Protein AF-A0A016SAE8-F1 (afdb_monomer)

Secondary structure (DSSP, 8-state):
--HHHHHHHHHHHHHHHHHHHHHHHHHHHHHHHHHHHHTTTT--TTTTTT------HHHHHHHHHHHHHHSTHHHHHHHHHHHHHHTT--

Solvent-accessible surface area (backbone atoms only — not comparable to full-atom values): 5131 Å² total; per-residue (Å²): 136,59,74,68,62,59,52,54,51,49,55,52,52,51,52,56,34,50,49,50,35,50,53,37,47,53,50,30,52,50,42,35,53,45,56,58,47,64,77,36,73,89,59,51,75,32,74,80,65,77,46,81,80,85,72,52,67,70,57,52,54,50,37,48,58,55,26,48,68,79,35,70,42,70,55,40,47,52,53,35,53,52,49,37,49,76,70,70,52,130

Sequence (90 aa):
MTNGDSETVVIYVDLVKAKQVVHAGASVARCVKNCFIEKNKDGYCFDKKGCEPNIADRNAKLAIRQCSRQVNWKKEIGDLCTCSSQAGVQ

Nearest PDB structures (foldseek):
  8iyj-assembly1_V9  TM=5.017E-01  e=8.437E+00  Mus musculus

Organism: NCBI:txid53326

Radius of gyration: 19.2 Å; Cα contacts (8 Å, |Δi|>4): 42; chains: 1; bounding box: 40×22×57 Å

Mean predicted aligned error: 11.59 Å

Foldseek 3Di:
DDPVVLVVVLVVVLVVLVVLLVVLVVQLVVQLVVVVCVVAVVHDPCVVVVHDDPQPPVNSVVSSVVSNVVGPNVVSVVVSVVSCVVSVHD

Structure (mmCIF, N/CA/C/O backbone):
data_AF-A0A016SAE8-F1
#
_entry.id   AF-A0A016SAE8-F1
#
loop_
_atom_site.group_PDB
_atom_site.id
_atom_site.type_symbol
_atom_site.label_atom_id
_atom_site.label_alt_id
_atom_site.label_comp_id
_atom_site.label_asym_id
_atom_site.label_entity_id
_atom_site.label_seq_id
_atom_site.pdbx_PDB_ins_code
_atom_site.Cartn_x
_atom_site.Cartn_y
_atom_site.Cartn_z
_atom_site.occupancy
_atom_site.B_iso_or_equiv
_atom_site.auth_seq_id
_atom_site.auth_comp_id
_atom_site.auth_asym_id
_atom_site.auth_atom_id
_atom_site.pdbx_PDB_model_num
ATOM 1 N N . MET A 1 1 ? 22.559 -7.817 -32.131 1.00 46.41 1 MET A N 1
ATOM 2 C CA . MET A 1 1 ? 21.601 -7.577 -31.035 1.00 46.41 1 MET A CA 1
ATOM 3 C C . MET A 1 1 ? 20.238 -7.941 -31.576 1.00 46.41 1 MET A C 1
ATOM 5 O O . MET A 1 1 ? 19.737 -7.247 -32.451 1.00 46.41 1 MET A O 1
ATOM 9 N N . THR A 1 2 ? 19.749 -9.120 -31.210 1.00 44.78 2 THR A N 1
ATOM 10 C CA . THR A 1 2 ? 18.475 -9.656 -31.700 1.00 44.78 2 THR A CA 1
ATOM 11 C C . THR A 1 2 ? 17.326 -9.082 -30.876 1.00 44.78 2 THR A C 1
ATOM 13 O O . THR A 1 2 ? 17.497 -8.840 -29.686 1.00 44.78 2 THR A O 1
ATOM 16 N N . ASN A 1 3 ? 16.151 -8.878 -31.484 1.00 53.44 3 ASN A N 1
ATOM 17 C CA . ASN A 1 3 ? 14.960 -8.337 -30.806 1.00 53.44 3 ASN A CA 1
ATOM 18 C C . ASN A 1 3 ? 14.607 -9.068 -29.487 1.00 53.44 3 ASN A C 1
ATOM 20 O O . ASN A 1 3 ? 14.098 -8.433 -28.569 1.00 53.44 3 ASN A O 1
ATOM 24 N N . GLY A 1 4 ? 14.957 -10.355 -29.348 1.00 55.81 4 GLY A N 1
ATOM 25 C CA . GLY A 1 4 ? 14.726 -11.146 -28.129 1.00 55.81 4 GLY A CA 1
ATOM 26 C C . GLY A 1 4 ? 15.580 -10.760 -26.909 1.00 55.81 4 GLY A C 1
ATOM 27 O O . GLY A 1 4 ? 15.156 -10.987 -25.775 1.00 55.81 4 GLY A O 1
ATOM 28 N N . ASP A 1 5 ? 16.738 -10.119 -27.103 1.00 55.47 5 ASP A N 1
ATOM 29 C CA . ASP A 1 5 ? 17.571 -9.633 -25.991 1.00 55.47 5 ASP A CA 1
ATOM 30 C C . ASP A 1 5 ? 16.959 -8.372 -25.360 1.00 55.47 5 ASP A C 1
ATOM 32 O O . ASP A 1 5 ? 16.999 -8.190 -24.145 1.00 55.47 5 ASP A O 1
ATOM 36 N N . SER A 1 6 ? 16.346 -7.514 -26.184 1.00 57.19 6 SER A N 1
ATOM 37 C CA . SER A 1 6 ? 15.711 -6.275 -25.721 1.00 57.19 6 SER A CA 1
ATOM 38 C C . SER A 1 6 ? 14.404 -6.560 -24.979 1.00 57.19 6 SER A C 1
ATOM 40 O O . SER A 1 6 ? 14.144 -5.956 -23.944 1.00 57.19 6 SER A O 1
ATOM 42 N N . GLU A 1 7 ? 13.610 -7.517 -25.462 1.00 59.62 7 GLU A N 1
ATOM 43 C CA . GLU A 1 7 ? 12.333 -7.906 -24.850 1.00 59.62 7 GLU A CA 1
ATOM 44 C C . GLU A 1 7 ? 12.536 -8.570 -23.476 1.00 59.62 7 GLU A C 1
ATOM 46 O O . GLU A 1 7 ? 11.845 -8.256 -22.506 1.00 59.62 7 GLU A O 1
ATOM 51 N N . THR A 1 8 ? 13.564 -9.416 -23.350 1.00 63.03 8 THR A N 1
ATOM 52 C CA . THR A 1 8 ? 13.917 -10.071 -22.080 1.00 63.03 8 THR A CA 1
ATOM 53 C C . THR A 1 8 ? 14.377 -9.061 -21.023 1.00 63.03 8 THR A C 1
ATOM 55 O O . THR A 1 8 ? 14.003 -9.173 -19.854 1.00 63.03 8 THR A O 1
ATOM 58 N N . VAL A 1 9 ? 15.155 -8.047 -21.419 1.00 61.53 9 VAL A N 1
ATOM 59 C CA . VAL A 1 9 ? 15.592 -6.969 -20.516 1.00 61.53 9 VAL A CA 1
ATOM 60 C C . VAL A 1 9 ? 14.402 -6.121 -20.057 1.00 61.53 9 VAL A C 1
ATOM 62 O O . VAL A 1 9 ? 14.315 -5.810 -18.871 1.00 61.53 9 VAL A O 1
ATOM 65 N N . VAL A 1 10 ? 13.454 -5.812 -20.948 1.00 64.81 10 VAL A N 1
ATOM 66 C CA . VAL A 1 10 ? 12.223 -5.071 -20.615 1.00 64.81 10 VAL A CA 1
ATOM 67 C C . VAL A 1 10 ? 11.393 -5.809 -19.560 1.00 64.81 10 VAL A C 1
ATOM 69 O O . VAL A 1 10 ? 11.101 -5.244 -18.506 1.00 64.81 10 VAL A O 1
ATOM 72 N N . ILE A 1 11 ? 11.114 -7.100 -19.775 1.00 70.88 11 ILE A N 1
ATOM 73 C CA . ILE A 1 11 ? 10.354 -7.933 -18.826 1.00 70.88 11 ILE A CA 1
ATOM 74 C C . ILE A 1 11 ? 11.034 -7.962 -17.450 1.00 70.88 11 ILE A C 1
ATOM 76 O O . ILE A 1 11 ? 10.376 -7.869 -16.410 1.00 70.88 11 ILE A O 1
ATOM 80 N N . TYR A 1 12 ? 12.363 -8.077 -17.423 1.00 65.56 12 TYR A N 1
ATOM 81 C CA . TYR A 1 12 ? 13.117 -8.141 -16.175 1.00 65.56 12 TYR A CA 1
ATOM 82 C C . TYR A 1 12 ? 13.073 -6.814 -15.401 1.00 65.56 12 TYR A C 1
ATOM 84 O O . TYR A 1 12 ? 12.918 -6.817 -14.177 1.00 65.56 12 TYR A O 1
ATOM 92 N N . VAL A 1 13 ? 13.171 -5.676 -16.096 1.00 66.19 13 VAL A N 1
ATOM 93 C CA . VAL A 1 13 ? 13.091 -4.347 -15.471 1.00 66.19 13 VAL A CA 1
ATOM 94 C C . VAL A 1 13 ? 11.682 -4.079 -14.924 1.00 66.19 13 VAL A C 1
ATOM 96 O O . VAL A 1 13 ? 11.560 -3.645 -13.773 1.00 66.19 13 VAL A O 1
ATOM 99 N N . ASP A 1 14 ? 10.626 -4.420 -15.666 1.00 69.00 14 ASP A N 1
ATOM 100 C CA . ASP A 1 14 ? 9.240 -4.269 -15.202 1.00 69.00 14 ASP A CA 1
ATOM 101 C C . ASP A 1 14 ? 8.944 -5.142 -13.973 1.00 69.00 14 ASP A C 1
ATOM 103 O O . ASP A 1 14 ? 8.332 -4.674 -13.010 1.00 69.00 14 ASP A O 1
ATOM 107 N N . LEU A 1 15 ? 9.450 -6.380 -13.929 1.00 73.62 15 LEU A N 1
ATOM 108 C CA . LEU A 1 15 ? 9.319 -7.255 -12.757 1.00 73.62 15 LEU A CA 1
ATOM 109 C C . LEU A 1 15 ? 10.020 -6.685 -11.516 1.00 73.62 15 LEU A C 1
ATOM 111 O O . LEU A 1 15 ? 9.482 -6.761 -10.405 1.00 73.62 15 LEU A O 1
ATOM 115 N N . VAL A 1 16 ? 11.206 -6.090 -11.679 1.00 75.50 16 VAL A N 1
ATOM 116 C CA . VAL A 1 16 ? 11.932 -5.443 -10.574 1.00 75.50 16 VAL A CA 1
ATOM 117 C C . VAL A 1 16 ? 11.142 -4.251 -10.029 1.00 75.50 16 VAL A C 1
ATOM 119 O O . VAL A 1 16 ? 11.029 -4.099 -8.810 1.00 75.50 16 VAL A O 1
ATOM 122 N N . LYS A 1 17 ? 10.545 -3.435 -10.901 1.00 77.19 17 LYS A N 1
ATOM 123 C CA . LYS A 1 17 ? 9.719 -2.288 -10.497 1.00 77.19 17 LYS A CA 1
ATOM 124 C C . LYS A 1 17 ? 8.379 -2.711 -9.891 1.00 77.19 17 LYS A C 1
ATOM 126 O O . LYS A 1 17 ? 7.991 -2.192 -8.844 1.00 77.19 17 LYS A O 1
ATOM 131 N N . ALA A 1 18 ? 7.726 -3.729 -10.446 1.00 77.50 18 ALA A N 1
ATOM 132 C CA . ALA A 1 18 ? 6.518 -4.319 -9.877 1.00 77.50 18 ALA A CA 1
ATOM 133 C C . ALA A 1 18 ? 6.772 -4.861 -8.464 1.00 77.50 18 ALA A C 1
ATOM 135 O O . ALA A 1 18 ? 5.980 -4.627 -7.550 1.00 77.50 18 ALA A O 1
ATOM 136 N N . LYS A 1 19 ? 7.923 -5.505 -8.238 1.00 80.75 19 LYS A N 1
ATOM 137 C CA . LYS A 1 19 ? 8.347 -5.948 -6.906 1.00 80.75 19 LYS A CA 1
ATOM 138 C C . LYS A 1 19 ? 8.450 -4.776 -5.922 1.00 80.75 19 LYS A C 1
ATOM 140 O O . LYS A 1 19 ? 7.972 -4.900 -4.793 1.00 80.75 19 LYS A O 1
ATOM 145 N N . GLN A 1 20 ? 9.021 -3.639 -6.325 1.00 81.44 20 GLN A N 1
ATOM 146 C CA . GLN A 1 20 ? 9.098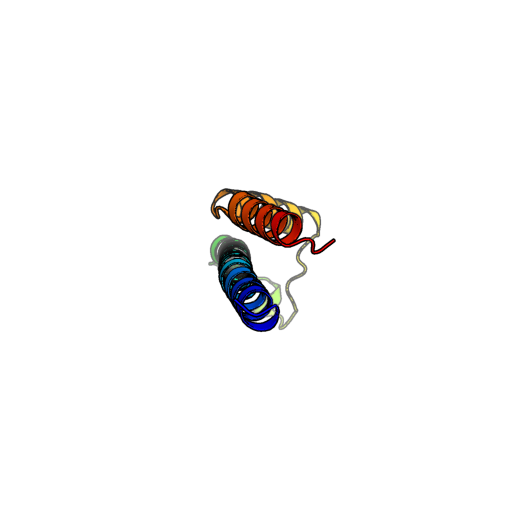 -2.441 -5.473 1.00 81.44 20 GLN A CA 1
ATOM 147 C C . GLN A 1 20 ? 7.703 -1.911 -5.108 1.00 81.44 20 GLN A C 1
ATOM 149 O O . GLN A 1 20 ? 7.431 -1.653 -3.931 1.00 81.44 20 GLN A O 1
ATOM 154 N N . VAL A 1 21 ? 6.785 -1.861 -6.078 1.00 80.81 21 VAL A N 1
ATOM 155 C CA . VAL A 1 21 ? 5.384 -1.474 -5.851 1.00 80.81 21 VAL A CA 1
ATOM 156 C C . VAL A 1 21 ? 4.675 -2.445 -4.907 1.00 80.81 21 VAL A C 1
ATOM 158 O O . VAL A 1 21 ? 4.010 -2.002 -3.973 1.00 80.81 21 VAL A O 1
ATOM 161 N N . VAL A 1 22 ? 4.853 -3.758 -5.068 1.00 84.88 22 VAL A N 1
ATOM 162 C CA . VAL A 1 22 ? 4.256 -4.773 -4.180 1.00 84.88 22 VAL A CA 1
ATOM 163 C C . VAL A 1 22 ? 4.808 -4.672 -2.753 1.00 84.88 22 VAL A C 1
ATOM 165 O O . VAL A 1 22 ? 4.049 -4.779 -1.787 1.00 84.88 22 VAL A O 1
ATOM 168 N N . HIS A 1 23 ? 6.106 -4.410 -2.578 1.00 86.94 23 HIS A N 1
ATOM 169 C CA . HIS A 1 23 ? 6.687 -4.199 -1.247 1.00 86.94 23 HIS A CA 1
ATOM 170 C C . HIS A 1 23 ? 6.183 -2.907 -0.584 1.00 86.94 23 HIS A C 1
ATOM 172 O O . HIS A 1 23 ? 5.892 -2.908 0.621 1.00 86.94 23 HIS A O 1
ATOM 178 N N . ALA A 1 24 ? 6.028 -1.822 -1.349 1.00 83.06 24 ALA A N 1
ATOM 179 C CA . ALA A 1 24 ? 5.378 -0.599 -0.876 1.00 83.06 24 ALA A CA 1
ATOM 180 C C . ALA A 1 24 ? 3.909 -0.873 -0.492 1.00 83.06 24 ALA A C 1
ATOM 182 O O . ALA A 1 24 ? 3.479 -0.501 0.602 1.00 83.06 24 ALA A O 1
ATOM 183 N N . GLY A 1 25 ? 3.212 -1.636 -1.341 1.00 84.94 25 GLY A N 1
ATOM 184 C CA . GLY A 1 25 ? 1.988 -2.410 -1.113 1.00 84.94 25 GLY A CA 1
ATOM 185 C C . GLY A 1 25 ? 1.827 -2.916 0.310 1.00 84.94 25 GLY A C 1
ATOM 186 O O . GLY A 1 25 ? 1.044 -2.417 1.127 1.00 84.94 25 GLY A O 1
ATOM 187 N N . ALA A 1 26 ? 2.637 -3.927 0.594 1.00 86.19 26 ALA A N 1
ATOM 188 C CA . ALA A 1 26 ? 2.655 -4.639 1.856 1.00 86.19 26 ALA A CA 1
ATOM 189 C C . ALA A 1 26 ? 2.998 -3.726 3.044 1.00 86.19 26 ALA A C 1
ATOM 191 O O . ALA A 1 26 ? 2.485 -3.929 4.144 1.00 86.19 26 ALA A O 1
ATOM 192 N N . SER A 1 27 ? 3.840 -2.710 2.839 1.00 84.56 27 SER A N 1
ATOM 193 C CA . SER A 1 27 ? 4.224 -1.763 3.893 1.00 84.56 27 SER A CA 1
ATOM 194 C C . SER A 1 27 ? 3.061 -0.856 4.300 1.00 84.56 27 SER A C 1
ATOM 196 O O . SER A 1 27 ? 2.814 -0.681 5.495 1.00 84.56 27 SER A O 1
ATOM 198 N N . VAL A 1 28 ? 2.282 -0.354 3.334 1.00 81.56 28 VAL A N 1
ATOM 199 C CA . VAL A 1 28 ? 1.051 0.402 3.620 1.00 81.56 28 VAL A CA 1
ATOM 200 C C . VAL A 1 28 ? 0.026 -0.487 4.318 1.00 81.56 28 VAL A C 1
ATOM 202 O O . VAL A 1 28 ? -0.516 -0.082 5.344 1.00 81.56 28 VAL A O 1
ATOM 205 N N . ALA A 1 29 ? -0.194 -1.710 3.827 1.00 82.81 29 ALA A N 1
ATOM 206 C CA . ALA A 1 29 ? -1.125 -2.654 4.447 1.00 82.81 29 ALA A CA 1
ATOM 207 C C . ALA A 1 29 ? -0.744 -2.972 5.906 1.00 82.81 29 ALA A C 1
ATOM 209 O O . ALA A 1 29 ? -1.603 -2.973 6.790 1.00 82.81 29 ALA A O 1
ATOM 210 N N . ARG A 1 30 ? 0.552 -3.171 6.183 1.00 83.50 30 ARG A N 1
ATOM 211 C CA . ARG A 1 30 ? 1.065 -3.398 7.542 1.00 83.50 30 ARG A CA 1
ATOM 212 C C . ARG A 1 30 ? 0.865 -2.178 8.440 1.00 83.50 30 ARG A C 1
ATOM 214 O O . ARG A 1 30 ? 0.428 -2.342 9.573 1.00 83.50 30 ARG A O 1
ATOM 221 N N . CYS A 1 31 ? 1.124 -0.971 7.939 1.00 81.44 31 CYS A N 1
ATOM 222 C CA . CYS A 1 31 ? 0.851 0.261 8.679 1.00 81.44 31 CYS A CA 1
ATOM 223 C C . CYS A 1 31 ? -0.639 0.412 9.006 1.00 81.44 31 CYS A C 1
ATOM 225 O O . CYS A 1 31 ? -0.977 0.705 10.148 1.00 81.44 31 CYS A O 1
ATOM 227 N N . VAL A 1 32 ? -1.538 0.165 8.045 1.00 80.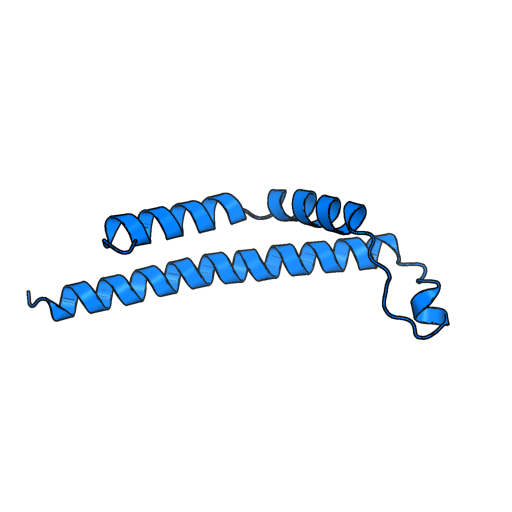50 32 VAL A N 1
ATOM 228 C CA . VAL A 1 32 ? -2.990 0.248 8.273 1.00 80.50 32 VAL A CA 1
ATOM 229 C C . VAL A 1 32 ? -3.409 -0.753 9.347 1.00 80.50 32 VAL A C 1
ATOM 231 O O . VAL A 1 32 ? -4.065 -0.365 10.312 1.00 80.50 32 VAL A O 1
ATOM 234 N N . LYS A 1 33 ? -2.960 -2.010 9.238 1.00 80.62 33 LYS A N 1
ATOM 235 C CA . LYS A 1 33 ? -3.199 -3.045 10.252 1.00 80.62 33 LYS A CA 1
ATOM 236 C C . LYS A 1 33 ? -2.715 -2.597 11.634 1.00 80.62 33 LYS A C 1
ATOM 238 O O . LYS A 1 33 ? -3.482 -2.664 12.588 1.00 80.62 33 LYS A O 1
ATOM 243 N N . ASN A 1 34 ? -1.482 -2.103 11.740 1.00 76.06 34 ASN A N 1
ATOM 244 C CA . ASN A 1 34 ? -0.929 -1.626 13.008 1.00 76.06 34 ASN A CA 1
ATOM 245 C C . ASN A 1 34 ? -1.699 -0.416 13.547 1.00 76.06 34 ASN A C 1
ATOM 247 O O . ASN A 1 34 ? -1.969 -0.368 14.736 1.00 76.06 34 ASN A O 1
ATOM 251 N N . CYS A 1 35 ? -2.126 0.513 12.690 1.00 69.62 35 CYS A N 1
ATOM 252 C CA . CYS A 1 35 ? -2.925 1.672 13.086 1.00 69.62 35 CYS A CA 1
ATOM 253 C C . CYS A 1 35 ? -4.246 1.249 13.743 1.00 69.62 35 CYS A C 1
ATOM 255 O O . CYS A 1 35 ? -4.657 1.830 14.748 1.00 69.62 35 CYS A O 1
ATOM 257 N N . PHE A 1 36 ? -4.894 0.212 13.206 1.00 71.44 36 PHE A N 1
ATOM 258 C CA . PHE A 1 36 ? -6.101 -0.352 13.801 1.00 71.44 36 PHE A CA 1
ATOM 259 C C . PHE A 1 36 ? -5.804 -1.188 15.054 1.00 71.44 36 PHE A C 1
ATOM 261 O O . PHE A 1 36 ? -6.541 -1.069 16.021 1.00 71.44 36 PHE A O 1
ATOM 268 N N . ILE A 1 37 ? -4.711 -1.952 15.113 1.00 67.19 37 ILE A N 1
ATOM 269 C CA . ILE A 1 37 ? -4.341 -2.720 16.318 1.00 67.19 37 ILE A CA 1
ATOM 270 C C . ILE A 1 37 ? -3.927 -1.796 17.478 1.00 67.19 37 ILE A C 1
ATOM 272 O O . ILE A 1 37 ? -4.423 -1.947 18.588 1.00 67.19 37 ILE A O 1
ATOM 276 N N . GLU A 1 38 ? -3.052 -0.815 17.243 1.00 62.94 38 GLU A N 1
ATOM 277 C CA . GLU A 1 38 ? -2.522 0.086 18.279 1.00 62.94 38 GLU A CA 1
ATOM 278 C C . GLU A 1 38 ? -3.589 1.018 18.849 1.00 62.94 38 GLU A C 1
ATOM 280 O O . GLU A 1 38 ? -3.624 1.236 20.059 1.00 62.94 38 GLU A O 1
ATOM 285 N N . LYS A 1 39 ? -4.507 1.522 18.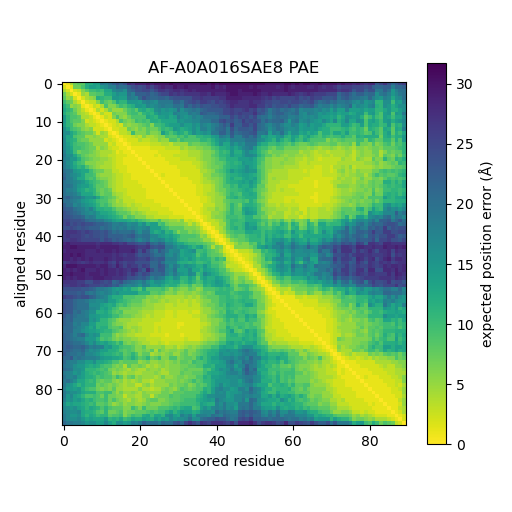014 1.00 59.16 39 LYS A N 1
ATOM 286 C CA . LYS A 1 39 ? -5.660 2.295 18.503 1.00 59.16 39 LYS A CA 1
ATOM 287 C C . LYS A 1 39 ? -6.634 1.473 19.346 1.00 59.16 39 LYS A C 1
ATOM 289 O O . LYS A 1 39 ? -7.512 2.057 19.970 1.00 59.16 39 LYS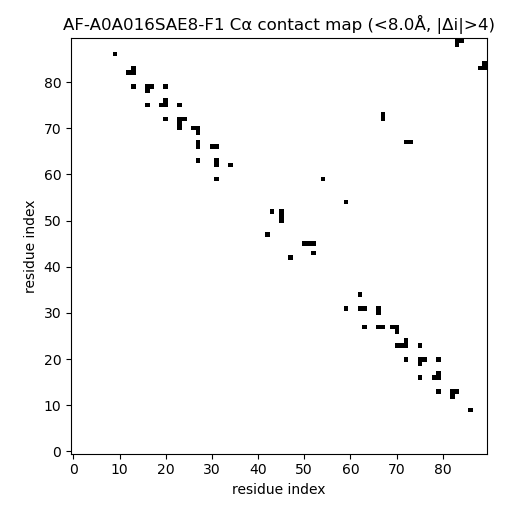 A O 1
ATOM 294 N N . ASN A 1 40 ? -6.496 0.150 19.350 1.00 55.41 40 ASN A N 1
ATOM 295 C CA . ASN A 1 40 ? -7.400 -0.777 20.023 1.00 55.41 40 ASN A CA 1
ATOM 296 C C . ASN A 1 40 ? -6.621 -1.758 20.907 1.00 55.41 40 ASN A C 1
ATOM 298 O O . ASN A 1 40 ? -7.057 -2.883 21.136 1.00 55.41 40 ASN A O 1
ATOM 302 N N . LYS A 1 41 ? -5.467 -1.313 21.425 1.00 58.06 41 LYS A N 1
ATOM 303 C CA . LYS A 1 41 ? -4.575 -2.092 22.294 1.00 58.06 41 LYS A CA 1
ATOM 304 C C . LYS A 1 41 ? -5.252 -2.561 23.595 1.00 58.06 41 LYS A C 1
ATOM 306 O O . LYS A 1 41 ? -4.815 -3.553 24.168 1.00 58.06 41 LYS A O 1
ATOM 311 N N . ASP A 1 42 ? -6.352 -1.914 23.991 1.00 61.59 42 ASP A N 1
ATOM 312 C CA . ASP A 1 42 ? -7.207 -2.285 25.134 1.00 61.59 42 ASP A CA 1
ATOM 313 C C . ASP A 1 42 ? -8.429 -3.160 24.743 1.00 61.59 42 ASP A C 1
ATOM 315 O O . ASP A 1 42 ? -9.333 -3.407 25.548 1.00 61.59 42 ASP A O 1
ATOM 319 N N . GLY A 1 43 ? -8.436 -3.673 23.507 1.00 49.41 43 GLY A N 1
ATOM 320 C CA . GLY A 1 43 ? -9.381 -4.651 22.965 1.00 49.41 43 GLY A CA 1
ATOM 321 C C . GLY A 1 43 ? -10.614 -4.050 22.285 1.00 49.41 43 GLY A C 1
ATOM 322 O O . GLY A 1 43 ? -11.184 -3.055 22.735 1.00 49.41 43 GLY A O 1
ATOM 323 N N . TYR A 1 44 ? -11.088 -4.704 21.220 1.00 55.38 44 TYR A N 1
ATOM 324 C CA . TYR A 1 44 ? -12.378 -4.378 20.613 1.00 55.38 44 TYR A CA 1
ATOM 325 C C . TYR A 1 44 ? -13.552 -5.039 21.357 1.00 55.38 44 TYR A C 1
ATOM 327 O O . TYR A 1 44 ? -13.448 -6.143 21.895 1.00 55.38 44 TYR A O 1
ATOM 335 N N . CYS A 1 45 ? -14.736 -4.416 21.284 1.00 47.28 45 CYS A N 1
ATOM 336 C CA . CYS A 1 45 ? -16.010 -5.095 21.571 1.00 47.28 45 CYS A CA 1
ATOM 337 C C . CYS A 1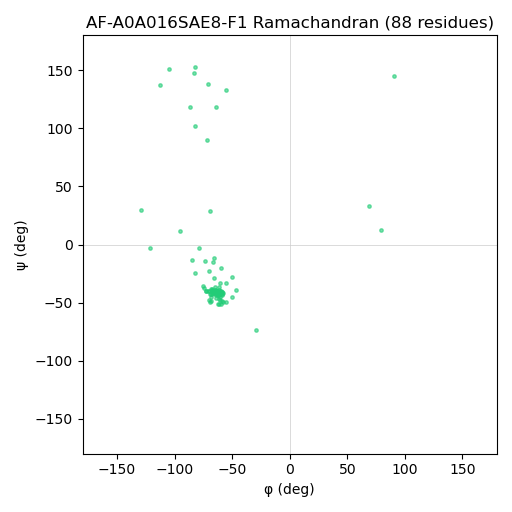 4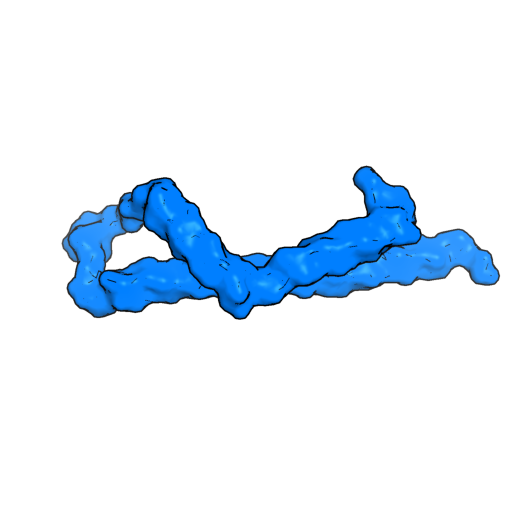5 ? -16.176 -6.357 20.695 1.00 47.28 45 CYS A C 1
ATOM 339 O O . CYS A 1 45 ? -16.711 -7.363 21.149 1.00 47.28 45 CYS A O 1
ATOM 341 N N . PHE A 1 46 ? -15.646 -6.316 19.469 1.00 44.12 46 PHE A N 1
ATOM 342 C CA . PHE A 1 46 ? -15.679 -7.392 18.479 1.00 44.12 46 PHE A CA 1
ATOM 343 C C . PHE A 1 46 ? -14.798 -8.594 18.859 1.00 44.12 46 PHE A C 1
ATOM 345 O O . PHE A 1 46 ? -15.269 -9.720 18.755 1.00 44.12 46 PHE A O 1
ATOM 352 N N . ASP A 1 47 ? -1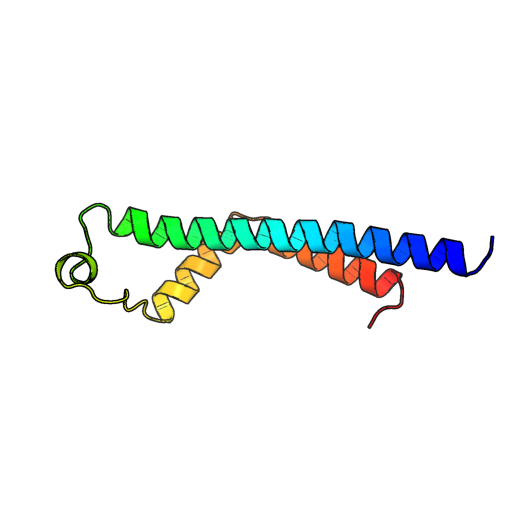3.596 -8.382 19.411 1.00 44.00 47 ASP A N 1
ATOM 353 C CA . ASP A 1 47 ? -12.731 -9.469 19.912 1.00 44.00 47 ASP A CA 1
ATOM 354 C C . ASP A 1 47 ? -13.371 -10.195 21.103 1.00 44.00 47 ASP A C 1
ATOM 356 O O . ASP A 1 47 ? -13.296 -11.414 21.228 1.00 44.00 47 ASP A O 1
ATOM 360 N N . LYS A 1 48 ? -14.071 -9.444 21.965 1.00 51.62 48 LYS A N 1
ATOM 361 C CA . LYS A 1 48 ? -14.816 -9.989 23.113 1.00 51.62 48 LYS A CA 1
ATOM 362 C C . LYS A 1 48 ? -16.111 -10.709 22.709 1.00 51.62 48 LYS A C 1
ATOM 364 O O . LYS A 1 48 ? -16.707 -11.390 23.540 1.00 51.62 48 LYS A O 1
ATOM 369 N N . LYS A 1 49 ? -16.577 -10.527 21.470 1.00 49.56 49 LYS A N 1
ATOM 370 C CA . LYS A 1 49 ? -17.864 -11.032 20.956 1.00 49.56 49 LYS A CA 1
ATOM 371 C C . LYS A 1 49 ? -17.720 -11.955 19.736 1.00 49.56 49 LYS A C 1
ATOM 373 O O . LYS A 1 49 ? -18.731 -12.474 19.276 1.00 49.56 49 LYS A O 1
ATOM 378 N N . GLY A 1 50 ? -16.505 -12.170 19.225 1.00 48.31 50 GLY A N 1
ATOM 379 C CA . GLY A 1 50 ? -16.239 -12.983 18.034 1.00 48.31 50 GLY A CA 1
ATOM 380 C C . GLY A 1 50 ? -16.745 -12.368 16.723 1.00 48.31 50 GLY A C 1
ATOM 381 O O . GLY A 1 50 ? -17.194 -13.099 15.848 1.00 48.31 50 GLY A O 1
ATOM 382 N N . CYS A 1 51 ? -16.731 -11.039 16.589 1.00 42.09 51 CYS A N 1
ATOM 383 C CA . CYS A 1 51 ? -17.212 -10.344 15.390 1.00 42.09 51 CYS A CA 1
ATOM 384 C C . CYS A 1 51 ? -16.045 -9.822 14.535 1.00 42.09 51 CYS A C 1
ATOM 386 O O . CYS A 1 51 ? -14.992 -9.464 15.058 1.00 42.09 51 CYS A O 1
ATOM 388 N N . GLU A 1 52 ? -16.244 -9.712 13.223 1.00 48.28 52 GLU A N 1
ATOM 389 C CA . GLU A 1 52 ? -15.290 -9.061 12.319 1.00 48.28 52 GLU A CA 1
ATOM 390 C C . GLU A 1 52 ? -15.295 -7.535 12.560 1.00 48.28 52 GLU A C 1
ATOM 392 O O . GLU A 1 52 ? -16.367 -6.959 12.789 1.00 48.28 52 GLU A O 1
ATOM 397 N N . PRO A 1 53 ? -14.137 -6.845 12.578 1.00 57.81 53 PRO A N 1
ATOM 398 C CA . PRO A 1 53 ? -14.099 -5.423 12.894 1.00 57.81 53 PRO A CA 1
ATOM 399 C C . PRO A 1 53 ? -14.855 -4.618 11.831 1.00 57.81 53 PRO A C 1
ATOM 401 O O . PRO A 1 53 ? -14.466 -4.582 10.665 1.00 57.81 53 PRO A O 1
ATOM 404 N N . ASN A 1 54 ? -15.915 -3.917 12.241 1.00 61.75 54 ASN A N 1
ATOM 405 C CA . ASN A 1 54 ? -16.600 -2.963 11.372 1.00 61.75 54 ASN A CA 1
ATOM 406 C C . ASN A 1 54 ? -15.716 -1.719 11.184 1.00 61.75 54 ASN A C 1
ATOM 408 O O . ASN A 1 54 ? -15.761 -0.763 11.966 1.00 61.75 54 ASN A O 1
ATOM 412 N N . ILE A 1 55 ? -14.862 -1.750 10.161 1.00 67.88 55 ILE A N 1
ATOM 413 C CA . ILE A 1 55 ? -14.029 -0.613 9.785 1.00 67.88 55 ILE A CA 1
ATOM 414 C C . ILE A 1 55 ? -14.872 0.327 8.928 1.00 67.88 55 ILE A C 1
ATOM 416 O O . ILE A 1 55 ? -15.044 0.112 7.734 1.00 67.88 55 ILE A O 1
ATOM 420 N N . ALA A 1 56 ? -15.353 1.417 9.527 1.00 75.88 56 ALA A N 1
ATOM 421 C CA . ALA A 1 56 ? -16.033 2.460 8.769 1.00 75.88 56 ALA A CA 1
ATOM 422 C C . ALA A 1 56 ? -15.138 2.984 7.629 1.00 75.88 56 ALA A C 1
ATOM 424 O O . ALA A 1 56 ? -13.985 3.363 7.863 1.00 75.88 56 ALA A O 1
ATOM 425 N N . ASP A 1 57 ? -15.698 3.106 6.423 1.00 75.38 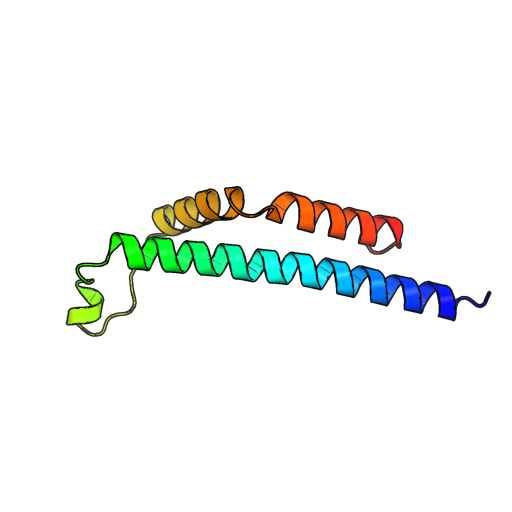57 ASP A N 1
ATOM 426 C CA . ASP A 1 57 ? -15.015 3.585 5.210 1.00 75.38 57 ASP A CA 1
ATOM 427 C C . ASP A 1 57 ? -14.186 4.853 5.424 1.00 75.38 57 ASP A C 1
ATOM 429 O O . ASP A 1 57 ? -13.087 5.010 4.887 1.00 75.38 57 ASP A O 1
ATOM 433 N N . ARG A 1 58 ? -14.700 5.787 6.231 1.00 74.31 58 ARG A N 1
ATOM 434 C CA . ARG A 1 58 ? -13.999 7.030 6.570 1.00 74.31 58 ARG A CA 1
ATOM 435 C C . ARG A 1 58 ? -12.683 6.759 7.305 1.00 74.31 58 ARG A C 1
ATOM 437 O O . ARG A 1 58 ? -11.677 7.393 6.992 1.00 74.31 58 ARG A O 1
ATOM 444 N N . ASN A 1 59 ? -12.681 5.822 8.249 1.00 72.19 59 ASN A N 1
ATOM 445 C CA . ASN A 1 59 ? -11.503 5.460 9.034 1.00 72.19 59 ASN A CA 1
ATOM 446 C C . ASN A 1 59 ? -10.497 4.678 8.185 1.00 72.19 59 ASN A C 1
ATOM 448 O O . ASN A 1 59 ? -9.305 4.972 8.252 1.00 72.19 59 ASN A O 1
ATOM 452 N N . ALA A 1 60 ? -10.968 3.773 7.318 1.00 78.50 60 ALA A N 1
ATOM 453 C CA . ALA A 1 60 ? -10.119 3.096 6.336 1.00 78.50 60 ALA A CA 1
ATOM 454 C C . ALA A 1 60 ? -9.429 4.104 5.399 1.00 78.50 60 ALA A C 1
ATOM 456 O O . ALA A 1 60 ? -8.209 4.079 5.244 1.00 78.50 60 ALA A O 1
ATOM 457 N N . LYS A 1 61 ? -10.183 5.062 4.840 1.00 80.69 61 LYS A N 1
ATOM 458 C CA . LYS A 1 61 ? -9.643 6.115 3.959 1.00 80.69 61 LYS A CA 1
ATOM 459 C C . LYS A 1 61 ? -8.598 6.990 4.653 1.00 80.69 61 LYS A C 1
ATOM 461 O O . LYS A 1 61 ? -7.600 7.354 4.030 1.00 80.69 61 LYS A O 1
ATOM 466 N N . LEU A 1 62 ? -8.812 7.346 5.920 1.00 80.31 62 LEU A N 1
ATOM 467 C CA . LEU A 1 62 ? -7.847 8.128 6.697 1.00 80.31 62 LEU A CA 1
ATOM 468 C C . LEU A 1 62 ? -6.572 7.328 6.989 1.00 80.31 62 LEU A C 1
ATOM 470 O O . LEU A 1 62 ? -5.482 7.850 6.759 1.00 80.31 62 LEU A O 1
ATOM 474 N N . ALA A 1 63 ? -6.704 6.068 7.414 1.00 80.38 63 ALA A N 1
ATOM 475 C CA . ALA A 1 63 ? -5.568 5.187 7.678 1.00 80.38 63 ALA A CA 1
ATOM 476 C C . ALA A 1 63 ? -4.733 4.953 6.412 1.00 80.38 63 ALA A C 1
ATOM 478 O O . ALA A 1 63 ? -3.520 5.140 6.441 1.00 80.38 63 ALA A O 1
ATOM 479 N N . ILE A 1 64 ? -5.376 4.652 5.276 1.00 81.81 64 ILE A N 1
ATOM 480 C CA . ILE A 1 64 ? -4.696 4.509 3.981 1.00 81.81 64 ILE A CA 1
ATOM 481 C C . ILE A 1 64 ? -3.963 5.806 3.629 1.00 81.81 64 ILE A C 1
ATOM 483 O O . ILE A 1 64 ? -2.770 5.771 3.357 1.00 81.81 64 ILE A O 1
ATOM 487 N N . ARG A 1 65 ? -4.619 6.974 3.706 1.00 81.88 65 ARG A N 1
ATOM 488 C CA . ARG A 1 65 ? -3.963 8.262 3.407 1.00 81.88 65 ARG A CA 1
ATOM 489 C C . ARG A 1 65 ? -2.757 8.539 4.300 1.00 81.88 65 ARG A C 1
ATOM 491 O O . ARG A 1 65 ? -1.766 9.072 3.810 1.00 81.88 65 ARG A O 1
ATOM 498 N N . GLN A 1 66 ? -2.844 8.228 5.588 1.00 82.44 66 GLN A N 1
ATOM 499 C CA . GLN A 1 66 ? -1.752 8.444 6.532 1.00 82.44 66 GLN A CA 1
ATOM 500 C C . GLN A 1 66 ? -0.595 7.471 6.275 1.00 82.44 66 GLN A C 1
ATOM 502 O O . GLN A 1 66 ? 0.547 7.903 6.148 1.00 82.44 66 GLN A O 1
ATOM 507 N N . CYS A 1 67 ? -0.890 6.183 6.109 1.00 81.31 67 CYS A N 1
ATOM 508 C CA . CYS A 1 67 ? 0.106 5.144 5.863 1.00 81.31 67 CYS A CA 1
ATOM 509 C C . CYS A 1 67 ? 0.776 5.274 4.491 1.00 81.31 67 CYS A C 1
ATOM 511 O O . CYS A 1 67 ? 1.990 5.133 4.380 1.00 81.31 67 CYS A O 1
ATOM 513 N N . SER A 1 68 ? 0.030 5.642 3.448 1.00 79.94 68 SER A N 1
ATOM 514 C CA . SER A 1 68 ? 0.585 5.908 2.116 1.00 79.94 68 SER A CA 1
ATOM 515 C C . SER A 1 68 ? 1.492 7.141 2.064 1.00 79.94 68 SER A C 1
ATOM 517 O O . SER A 1 68 ? 2.214 7.293 1.088 1.00 79.94 68 SER A O 1
ATOM 519 N N . ARG A 1 69 ? 1.472 8.032 3.071 1.00 79.19 69 ARG A N 1
ATOM 520 C CA . ARG A 1 69 ? 2.442 9.141 3.188 1.00 79.19 69 ARG A CA 1
ATOM 521 C C . ARG A 1 69 ? 3.762 8.712 3.825 1.00 79.19 69 ARG A C 1
ATOM 523 O O . ARG A 1 69 ? 4.767 9.371 3.606 1.00 79.19 69 ARG A O 1
ATOM 530 N N . GLN A 1 70 ? 3.750 7.646 4.622 1.00 72.19 70 GLN A N 1
ATOM 531 C CA . GLN A 1 70 ? 4.941 7.111 5.292 1.00 72.19 70 GLN A CA 1
ATOM 532 C C . GLN A 1 70 ? 5.732 6.151 4.397 1.00 72.19 70 GLN A C 1
ATOM 534 O O . GLN A 1 70 ? 6.869 5.805 4.699 1.00 72.19 70 GLN A O 1
ATOM 539 N N . VAL A 1 71 ? 5.127 5.720 3.292 1.00 72.31 71 VAL A N 1
ATOM 540 C CA . VAL A 1 71 ? 5.735 4.846 2.294 1.00 72.31 71 VAL A CA 1
ATOM 541 C C . VAL A 1 71 ? 5.913 5.654 1.014 1.00 72.31 71 VAL A C 1
ATOM 543 O O . VAL A 1 71 ? 4.989 6.344 0.589 1.00 72.31 71 VAL A O 1
ATOM 546 N N . ASN A 1 72 ? 7.056 5.523 0.339 1.00 72.12 72 ASN A N 1
ATOM 547 C CA . ASN A 1 72 ? 7.326 6.170 -0.956 1.00 72.12 72 ASN A CA 1
ATOM 548 C C . ASN A 1 72 ? 6.496 5.589 -2.121 1.00 72.12 72 ASN A C 1
ATOM 550 O O . ASN A 1 72 ? 6.897 5.648 -3.276 1.00 72.12 72 ASN A O 1
ATOM 554 N N . TRP A 1 73 ? 5.305 5.063 -1.838 1.00 71.06 73 TRP A N 1
ATOM 555 C CA . TRP A 1 73 ? 4.406 4.393 -2.772 1.00 71.06 73 TRP A CA 1
ATOM 556 C C . TRP A 1 73 ? 4.164 5.203 -4.046 1.00 71.06 73 TRP A C 1
ATOM 558 O O . TRP A 1 73 ? 4.200 4.661 -5.145 1.00 71.06 73 TRP A O 1
ATOM 568 N N . LYS A 1 74 ? 3.911 6.513 -3.913 1.00 73.31 74 LYS A N 1
ATOM 569 C CA . LYS A 1 74 ? 3.668 7.385 -5.074 1.00 73.31 74 LYS A CA 1
ATOM 570 C C . LYS A 1 74 ? 4.868 7.443 -6.017 1.00 73.31 74 LYS A C 1
ATOM 572 O O . LYS A 1 74 ? 4.667 7.503 -7.223 1.00 73.31 74 LYS A O 1
ATOM 577 N N . LYS A 1 75 ? 6.082 7.425 -5.464 1.00 79.75 75 LYS A N 1
ATOM 578 C CA . LYS A 1 75 ? 7.317 7.396 -6.242 1.00 79.75 75 LYS A CA 1
ATOM 579 C C . LYS A 1 75 ? 7.467 6.048 -6.943 1.00 79.75 75 LYS A C 1
ATOM 581 O O . LYS A 1 75 ? 7.629 6.033 -8.150 1.00 79.75 75 LYS A O 1
ATOM 586 N N . GLU A 1 76 ? 7.313 4.940 -6.217 1.00 77.62 76 GLU A N 1
ATOM 587 C CA . GLU A 1 76 ? 7.469 3.593 -6.793 1.00 77.62 76 GLU A CA 1
ATOM 588 C C . GLU A 1 76 ? 6.477 3.327 -7.940 1.00 77.62 76 GLU A C 1
ATOM 590 O O . GLU A 1 76 ? 6.855 2.767 -8.965 1.00 77.62 76 GLU A O 1
ATOM 595 N N . ILE A 1 77 ? 5.219 3.775 -7.811 1.00 80.81 77 ILE A N 1
ATOM 596 C CA . ILE A 1 77 ? 4.241 3.685 -8.909 1.00 80.81 77 ILE A CA 1
ATOM 597 C C . ILE A 1 77 ? 4.607 4.610 -10.070 1.00 80.81 77 ILE A C 1
ATOM 599 O O . ILE A 1 77 ? 4.497 4.200 -11.221 1.00 80.81 77 ILE A O 1
ATOM 603 N N . GLY A 1 78 ? 5.032 5.845 -9.792 1.00 81.06 78 GLY A N 1
ATOM 604 C CA . GLY A 1 78 ? 5.459 6.775 -10.839 1.00 81.06 78 GLY A CA 1
ATOM 605 C C . GLY A 1 78 ? 6.642 6.236 -11.645 1.00 81.06 78 GLY A C 1
ATOM 606 O O . GLY A 1 78 ? 6.638 6.316 -12.874 1.00 81.06 78 GLY A O 1
ATOM 607 N N . ASP A 1 79 ? 7.608 5.625 -10.962 1.00 82.06 79 ASP A N 1
ATOM 608 C CA . ASP A 1 79 ? 8.782 5.006 -11.571 1.00 82.06 79 ASP A CA 1
ATOM 609 C C . ASP A 1 79 ? 8.393 3.782 -12.414 1.00 82.06 79 ASP A C 1
ATOM 611 O O . ASP A 1 79 ? 8.900 3.628 -13.523 1.00 82.06 79 ASP A O 1
ATOM 615 N N . LEU A 1 80 ? 7.467 2.941 -11.930 1.00 79.19 80 LEU A N 1
ATOM 616 C CA . LE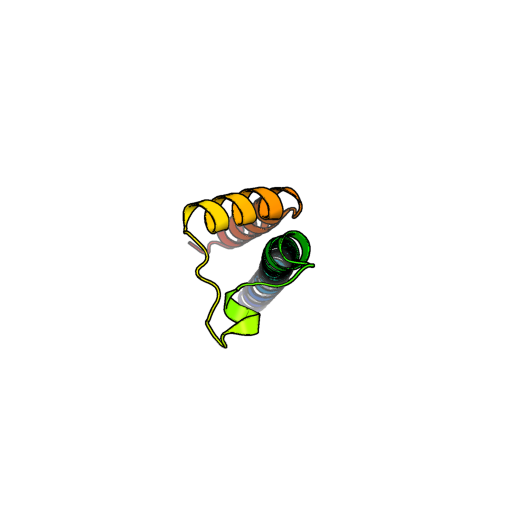U A 1 80 ? 6.936 1.812 -12.700 1.00 79.19 80 LEU A CA 1
ATOM 617 C C . LEU A 1 80 ? 6.218 2.294 -13.968 1.00 79.19 80 LEU A C 1
ATOM 619 O O . LEU A 1 80 ? 6.563 1.847 -15.053 1.00 79.19 80 LEU A O 1
ATOM 623 N N . CYS A 1 81 ? 5.283 3.243 -13.861 1.00 81.75 81 CYS A N 1
ATOM 624 C CA . CYS A 1 81 ? 4.559 3.760 -15.027 1.00 81.75 81 CYS A CA 1
ATOM 625 C C . CYS A 1 81 ? 5.496 4.421 -16.048 1.00 81.75 81 CYS A C 1
ATOM 627 O O . CYS A 1 81 ? 5.311 4.257 -17.251 1.00 81.75 81 CYS A O 1
ATOM 629 N N . THR A 1 82 ? 6.507 5.159 -15.578 1.00 84.12 82 THR A N 1
ATOM 630 C CA . THR A 1 82 ? 7.512 5.777 -16.456 1.00 84.12 82 THR A CA 1
ATOM 631 C C . THR A 1 82 ? 8.322 4.709 -17.184 1.00 84.12 82 THR A C 1
ATOM 633 O O . THR A 1 82 ? 8.525 4.819 -18.389 1.00 84.12 82 THR A O 1
ATOM 636 N N . CYS A 1 83 ? 8.739 3.660 -16.471 1.00 77.62 83 CYS A N 1
ATOM 637 C CA . CYS A 1 83 ? 9.463 2.531 -17.041 1.00 77.62 83 CYS A CA 1
ATOM 638 C C . CYS A 1 83 ? 8.631 1.800 -18.103 1.00 77.62 83 CYS A C 1
ATOM 640 O O . CYS A 1 83 ? 9.088 1.653 -19.233 1.00 77.62 83 CYS A O 1
ATOM 642 N N . SER A 1 84 ? 7.389 1.431 -17.781 1.00 75.31 84 SER A N 1
ATOM 643 C CA . SER A 1 84 ? 6.492 0.745 -18.715 1.00 75.31 84 SER A CA 1
ATOM 644 C C . SER A 1 84 ? 6.194 1.603 -19.952 1.00 75.31 84 SER A C 1
ATOM 646 O O . SER A 1 84 ? 6.270 1.112 -21.075 1.00 75.31 84 SER A O 1
ATOM 648 N N . SER A 1 85 ? 5.979 2.914 -19.778 1.00 79.88 85 SER A N 1
ATOM 649 C CA . SER A 1 85 ? 5.800 3.841 -20.903 1.00 79.88 85 SER A CA 1
ATOM 650 C C . SER A 1 85 ? 7.050 3.945 -21.787 1.00 79.88 85 SER A C 1
ATOM 652 O O . SER A 1 85 ? 6.928 3.922 -23.011 1.00 79.88 85 SER A O 1
ATOM 654 N N . GLN A 1 86 ? 8.249 4.019 -21.197 1.00 78.62 86 GLN A N 1
ATOM 655 C CA . GLN A 1 86 ? 9.521 4.020 -21.935 1.00 78.62 86 GLN A CA 1
ATOM 656 C C . GLN A 1 86 ? 9.780 2.694 -22.660 1.00 78.62 86 GLN A C 1
ATOM 658 O O . GLN A 1 86 ? 10.422 2.687 -23.708 1.00 78.62 86 GLN A O 1
ATOM 663 N N . ALA A 1 87 ? 9.253 1.592 -22.129 1.00 72.81 87 ALA A N 1
ATOM 664 C CA . ALA A 1 87 ? 9.281 0.276 -22.754 1.00 72.81 87 ALA A CA 1
ATOM 665 C C . ALA A 1 87 ? 8.224 0.091 -23.862 1.00 72.81 87 ALA A C 1
ATOM 667 O O . ALA A 1 87 ? 8.200 -0.952 -24.511 1.00 72.81 87 ALA A O 1
ATOM 668 N N . GLY A 1 88 ? 7.360 1.086 -24.103 1.00 73.56 88 GLY A N 1
ATOM 669 C CA . GLY A 1 88 ? 6.298 1.011 -25.112 1.00 73.56 88 GLY A CA 1
ATOM 670 C C . GLY A 1 88 ? 5.060 0.225 -24.671 1.00 73.56 88 GLY A C 1
ATOM 671 O O . GLY A 1 88 ? 4.206 -0.072 -25.503 1.00 73.56 88 GLY A O 1
ATOM 672 N N . VAL A 1 89 ? 4.944 -0.091 -23.379 1.00 67.62 89 VAL A N 1
ATOM 673 C CA . VAL A 1 89 ? 3.780 -0.748 -22.773 1.00 67.62 89 VAL A CA 1
ATOM 674 C C . VAL A 1 89 ? 2.757 0.335 -22.392 1.00 67.62 89 VAL A C 1
ATOM 676 O O . VAL A 1 89 ? 3.070 1.219 -21.590 1.00 67.62 89 VAL A O 1
ATOM 679 N N . GLN A 1 90 ? 1.556 0.295 -22.986 1.00 56.06 90 GLN A N 1
ATOM 680 C CA . GLN A 1 90 ? 0.408 1.164 -22.662 1.00 56.06 90 GLN A CA 1
ATOM 681 C C . GLN A 1 90 ? -0.760 0.349 -22.114 1.00 56.06 90 GLN A C 1
ATOM 683 O O . GLN A 1 90 ? -1.064 -0.705 -22.715 1.00 56.06 90 GLN A O 1
#

pLDDT: mean 70.26, std 12.29, range [42.09, 86.94]